Protein 1O4V (pdb70)

Structure (mmCIF, N/CA/C/O backbone):
data_1O4V
#
_entry.id   1O4V
#
_cell.length_a   103.249
_cell.length_b   103.249
_cell.length_c   65.445
_cell.angle_alpha   90.00
_cell.angle_beta   90.00
_cell.angle_gamma   90.00
#
_symmetry.space_group_name_H-M   'I 4 2 2'
#
loop_
_entity.id
_entity.type
_entity.pdbx_description
1 polymer 'phosphoribosylaminoimidazole mutase PurE'
2 non-polymer 'SULFATE ION'
3 water water
#
loop_
_atom_site.group_PDB
_atom_site.id
_atom_site.type_symbol
_atom_site.label_atom_id
_atom_site.label_alt_id
_atom_site.label_comp_id
_atom_site.label_asym_id
_atom_site.label_entity_id
_atom_site.label_seq_id
_atom_site.pdbx_PDB_ins_code
_atom_site.Cartn_x
_atom_site.Cartn_y
_atom_site.Cartn_z
_atom_site.occupancy
_atom_site.B_iso_or_equiv
_atom_site.auth_seq_id
_atom_site.auth_comp_id
_atom_site.auth_asym_id
_atom_site.auth_atom_id
_atom_site.pdbx_PDB_model_num
ATOM 1 N N . PRO A 1 14 ? 40.624 4.189 9.285 1.00 42.24 2 PRO A N 1
ATOM 2 C CA . PRO A 1 14 ? 39.225 3.908 8.911 1.00 41.51 2 PRO A CA 1
ATOM 3 C C . PRO A 1 14 ? 38.197 4.666 9.770 1.00 40.40 2 PRO A C 1
ATOM 4 O O . PRO A 1 14 ? 38.212 4.526 11.018 1.00 40.66 2 PRO A O 1
ATOM 8 N N . ARG A 1 15 ? 37.299 5.426 9.136 1.00 38.19 3 ARG A N 1
ATOM 9 C CA . ARG A 1 15 ? 36.352 6.256 9.887 1.00 36.16 3 ARG A CA 1
ATOM 10 C C . ARG A 1 15 ? 34.971 6.339 9.182 1.00 33.44 3 ARG A C 1
ATOM 11 O O . ARG A 1 15 ? 34.852 6.426 7.963 1.00 33.25 3 ARG A O 1
ATOM 25 N N . VAL A 1 16 ? 33.935 6.259 10.002 1.00 30.47 4 VAL A N 1
ATOM 26 C CA . VAL A 1 16 ? 32.556 6.333 9.564 1.00 28.13 4 VAL A CA 1
ATOM 27 C C . VAL A 1 16 ? 31.937 7.548 10.239 1.00 26.43 4 VAL A C 1
ATOM 28 O O . VAL A 1 16 ? 32.175 7.786 11.415 1.00 28.17 4 VAL A O 1
ATOM 32 N N . GLY A 1 17 ? 31.150 8.304 9.481 1.00 26.14 5 GLY A N 1
ATOM 33 C CA . GLY A 1 17 ? 30.311 9.389 10.007 1.00 25.85 5 GLY A CA 1
ATOM 34 C C . GLY A 1 17 ? 28.870 8.915 10.105 1.00 25.69 5 GLY A C 1
ATOM 35 O O . GLY A 1 17 ? 28.329 8.360 9.155 1.00 26.67 5 GLY A O 1
ATOM 36 N N . ILE A 1 18 ? 28.305 9.007 11.301 1.00 25.95 6 ILE A N 1
ATOM 37 C CA . ILE A 1 18 ? 26.917 8.669 11.528 1.00 25.26 6 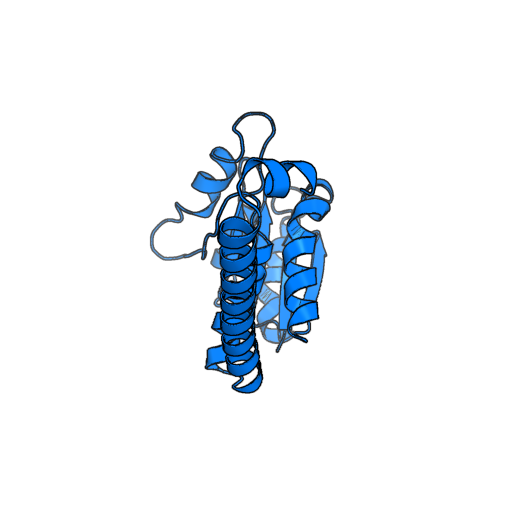ILE A CA 1
ATOM 38 C C . ILE A 1 18 ? 26.163 9.972 11.816 1.00 25.24 6 ILE A C 1
ATOM 39 O O . ILE A 1 18 ? 26.412 10.662 12.845 1.00 24.90 6 ILE A O 1
ATOM 44 N N . ILE A 1 19 ? 25.227 10.299 10.923 1.00 24.49 7 ILE A N 1
ATOM 45 C CA . ILE A 1 19 ? 24.426 11.505 11.069 1.00 24.88 7 ILE A CA 1
ATOM 46 C C . ILE A 1 19 ? 22.923 11.242 11.088 1.00 24.71 7 ILE A C 1
ATOM 47 O O . ILE A 1 19 ? 22.469 10.221 10.602 1.00 25.41 7 ILE A O 1
ATOM 52 N N . MET A 1 20 ? 22.178 12.137 11.719 1.00 25.55 8 MET A N 1
ATOM 53 C CA . MET A 1 20 ? 20.716 12.066 11.776 1.00 25.94 8 MET A CA 1
ATOM 54 C C . MET A 1 20 ? 20.167 13.464 11.959 1.00 26.81 8 MET A C 1
ATOM 55 O O . MET A 1 20 ? 20.809 14.326 12.555 1.00 27.63 8 MET A O 1
ATOM 60 N N . GLY A 1 21 ? 18.931 13.687 11.522 1.00 29.32 9 GLY A N 1
ATOM 61 C CA . GLY A 1 21 ? 18.351 15.012 11.535 1.00 29.47 9 GLY A CA 1
ATOM 62 C C . GLY A 1 21 ? 17.804 15.434 12.848 1.00 29.84 9 GLY A C 1
ATOM 63 O O . GLY A 1 21 ? 17.722 16.607 13.135 1.00 33.01 9 GLY A O 1
ATOM 64 N N . SER A 1 22 ? 17.474 14.485 13.707 1.00 29.26 10 SER A N 1
ATOM 65 C CA . SER A 1 22 ? 16.769 14.817 14.889 1.00 29.70 10 SER A CA 1
ATOM 66 C C . SER A 1 22 ? 17.337 13.930 15.977 1.00 28.94 10 SER A C 1
ATOM 67 O O . SER A 1 22 ? 17.696 12.775 15.732 1.00 28.26 10 SER A O 1
ATOM 70 N N . ASP A 1 23 ? 17.408 14.456 17.178 1.00 30.21 11 ASP A N 1
ATOM 71 C CA . ASP A 1 23 ? 17.828 13.620 18.285 1.00 30.13 11 ASP A CA 1
ATOM 72 C C . ASP A 1 23 ? 16.761 12.552 18.617 1.00 31.11 11 ASP A C 1
ATOM 73 O O . ASP A 1 23 ? 17.077 11.533 19.266 1.00 29.80 11 ASP A O 1
ATOM 78 N N . SER A 1 24 ? 15.548 12.699 18.050 1.00 30.91 12 SER A N 1
ATOM 79 C CA . SER A 1 24 ? 14.514 11.642 18.155 1.00 31.21 12 SER A CA 1
ATOM 80 C C . SER A 1 24 ? 14.930 10.354 17.432 1.00 29.85 12 SER A C 1
ATOM 81 O O . SER A 1 24 ? 14.440 9.274 17.728 1.00 29.55 12 SER A O 1
ATOM 84 N N . ASP A 1 25 ? 15.870 10.480 16.512 1.00 29.00 13 ASP A N 1
ATOM 85 C CA . ASP A 1 25 ? 16.415 9.370 15.746 1.00 28.67 13 ASP A CA 1
ATOM 86 C C . ASP A 1 25 ? 17.552 8.649 16.451 1.00 26.81 13 ASP A C 1
ATOM 87 O O . ASP A 1 25 ? 17.982 7.586 15.997 1.00 26.62 13 ASP A O 1
ATOM 92 N N . LEU A 1 26 ? 18.050 9.227 17.542 1.00 26.02 14 LEU A N 1
ATOM 93 C CA . LEU A 1 26 ? 19.212 8.696 18.205 1.00 25.56 14 LEU A CA 1
ATOM 94 C C . LEU A 1 26 ? 19.013 7.291 18.832 1.00 25.37 14 LEU A C 1
ATOM 95 O O . LEU A 1 26 ? 19.934 6.480 18.763 1.00 24.56 14 LEU A O 1
ATOM 100 N N . PRO A 1 27 ? 17.880 6.986 19.478 1.00 26.66 15 PRO A N 1
ATOM 101 C CA . PRO A 1 27 ? 17.648 5.608 19.934 1.00 27.05 15 PRO A CA 1
ATOM 102 C C . PRO A 1 27 ? 17.881 4.534 18.840 1.00 27.45 15 PRO A C 1
ATOM 103 O O . PRO A 1 27 ? 18.388 3.457 19.122 1.00 28.10 15 PRO A O 1
ATOM 107 N N . VAL A 1 28 ? 17.504 4.829 17.623 1.00 26.25 16 VAL A N 1
ATOM 108 C CA . VAL A 1 28 ? 17.700 3.887 16.519 1.00 27.38 16 VAL A CA 1
ATOM 109 C C . VAL A 1 28 ? 19.140 3.932 16.010 1.00 27.23 16 VAL A C 1
ATOM 110 O O . VAL A 1 28 ? 19.814 2.901 15.882 1.00 27.41 16 VAL A O 1
ATOM 114 N N . MET A 1 29 ? 19.620 5.141 15.748 1.00 28.10 17 MET A N 1
ATOM 115 C CA . MET A 1 29 ? 20.919 5.325 15.122 1.00 27.91 17 MET A CA 1
ATOM 116 C C . MET A 1 29 ? 22.095 4.898 16.021 1.00 27.57 17 MET A C 1
ATOM 117 O O . MET A 1 29 ? 23.141 4.510 15.489 1.00 27.21 17 MET A O 1
ATOM 122 N N . LYS A 1 30 ? 21.929 4.925 17.349 1.00 28.18 18 LYS A N 1
ATOM 123 C CA . LYS A 1 30 ? 22.995 4.449 18.238 1.00 28.50 18 LYS A CA 1
ATOM 124 C C . LYS A 1 30 ? 23.390 2.995 17.924 1.00 28.21 18 LYS A C 1
ATOM 125 O O . LYS A 1 30 ? 24.482 2.554 18.289 1.00 27.84 18 LYS A O 1
ATOM 131 N N . GLN A 1 31 ? 22.494 2.251 17.260 1.00 27.91 19 GLN A N 1
ATOM 132 C CA . GLN A 1 31 ? 22.737 0.852 16.940 1.00 27.96 19 GLN A CA 1
ATOM 133 C C . GLN A 1 31 ? 23.882 0.676 15.967 1.00 25.95 19 GLN A C 1
ATOM 134 O O . GLN A 1 31 ? 24.619 -0.305 16.022 1.00 24.39 19 GLN A O 1
ATOM 140 N N . ALA A 1 32 ? 24.032 1.627 15.050 1.00 25.48 20 ALA A N 1
ATOM 141 C CA . ALA A 1 32 ? 25.173 1.619 14.190 1.00 25.48 20 ALA A CA 1
ATOM 142 C C . ALA A 1 32 ? 26.480 1.883 14.954 1.00 25.91 20 ALA A C 1
ATOM 143 O O . ALA A 1 32 ? 27.493 1.232 14.704 1.00 27.21 20 ALA A O 1
ATOM 145 N N . ALA A 1 33 ? 26.465 2.830 15.897 1.00 25.38 21 ALA A N 1
ATOM 146 C CA . ALA A 1 33 ? 27.618 3.108 16.731 1.00 25.80 21 ALA A CA 1
ATOM 147 C C . ALA A 1 33 ? 28.018 1.857 17.509 1.00 26.22 21 ALA A C 1
ATOM 148 O O . ALA A 1 33 ? 29.167 1.489 17.511 1.00 27.33 21 ALA A O 1
ATOM 150 N N . GLU A 1 34 ? 27.055 1.158 18.086 1.00 26.82 22 GLU A N 1
ATOM 151 C CA . GLU A 1 34 ? 27.339 -0.020 18.914 1.00 27.48 22 GLU A CA 1
ATOM 152 C C . GLU A 1 34 ? 28.030 -1.115 18.118 1.00 26.81 22 GLU A C 1
ATOM 153 O O . GLU A 1 34 ? 28.976 -1.701 18.578 1.00 25.30 22 GLU A O 1
ATOM 159 N N . ILE A 1 35 ? 27.562 -1.385 16.900 1.00 27.38 23 ILE A N 1
ATOM 160 C CA . ILE A 1 35 ? 28.218 -2.360 16.022 1.00 28.59 23 ILE A CA 1
ATOM 161 C C . ILE A 1 35 ? 29.630 -1.957 15.686 1.00 28.56 23 ILE A C 1
ATOM 162 O O . ILE A 1 35 ? 30.559 -2.787 15.721 1.00 28.96 23 ILE A O 1
ATOM 167 N N . LEU A 1 36 ? 29.808 -0.687 15.329 1.00 29.13 24 LEU A N 1
ATOM 168 C CA . LEU A 1 36 ? 31.125 -0.203 14.947 1.00 29.02 24 LEU A CA 1
ATOM 169 C C . LEU A 1 36 ? 32.114 -0.332 16.117 1.00 29.38 24 LEU A C 1
ATOM 170 O O . LEU A 1 36 ? 33.247 -0.741 15.919 1.00 29.15 24 LEU A O 1
ATOM 175 N N . GLU A 1 37 ? 31.660 -0.019 17.320 1.00 29.50 25 GLU A N 1
ATOM 176 C CA . GLU A 1 37 ? 32.433 -0.225 18.547 1.00 30.80 25 GLU A CA 1
ATOM 177 C C . GLU A 1 37 ? 32.813 -1.703 18.761 1.00 30.34 25 GLU A C 1
ATOM 178 O O . GLU A 1 37 ? 33.950 -2.010 19.171 1.00 28.51 25 GLU A O 1
ATOM 184 N N . GLU A 1 38 ? 31.873 -2.599 18.479 1.00 30.17 26 GLU A N 1
ATOM 185 C CA . GLU A 1 38 ? 32.118 -4.036 18.541 1.00 31.27 26 GLU A CA 1
ATOM 186 C C . GLU A 1 38 ? 33.221 -4.446 17.553 1.00 31.30 26 GLU A C 1
ATOM 187 O O . GLU A 1 38 ? 34.073 -5.290 17.868 1.00 31.36 26 GLU A O 1
ATOM 193 N N . PHE A 1 39 ? 33.254 -3.804 16.394 1.00 30.17 27 PHE A N 1
ATOM 194 C CA . PHE A 1 39 ? 34.278 -4.092 15.395 1.00 30.48 27 PHE A CA 1
ATOM 195 C C . PHE A 1 39 ? 35.573 -3.316 15.562 1.00 30.27 27 PHE A C 1
ATOM 196 O O . PHE A 1 39 ? 36.490 -3.477 14.745 1.00 29.77 27 PHE A O 1
ATOM 204 N N . GLY A 1 40 ? 35.660 -2.468 16.593 1.00 29.80 28 GLY A N 1
ATOM 205 C CA . GLY A 1 40 ? 36.801 -1.555 16.747 1.00 29.74 28 GLY A CA 1
ATOM 206 C C . GLY A 1 40 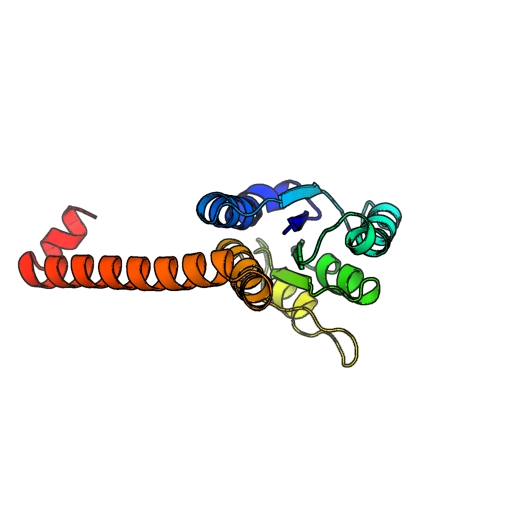? 36.999 -0.511 15.647 1.00 29.65 28 GLY A C 1
ATOM 207 O O . GLY A 1 40 ? 38.131 -0.100 15.384 1.00 30.00 28 GLY A O 1
ATOM 208 N N . ILE A 1 41 ? 35.912 -0.062 15.030 1.00 29.17 29 ILE A N 1
ATOM 209 C CA . ILE A 1 41 ? 35.982 0.914 13.948 1.00 29.25 29 ILE A CA 1
ATOM 210 C C . ILE A 1 41 ? 35.658 2.283 14.519 1.00 29.85 29 ILE A C 1
ATOM 211 O O . ILE A 1 41 ? 34.651 2.449 15.215 1.00 29.83 29 ILE A O 1
ATOM 216 N N . ASP A 1 42 ? 36.523 3.250 14.230 1.00 29.87 30 ASP A N 1
ATOM 217 C CA . ASP A 1 42 ? 36.362 4.608 14.746 1.00 29.93 30 ASP A CA 1
ATOM 218 C C . ASP A 1 42 ? 35.256 5.305 14.006 1.00 28.09 30 ASP A C 1
ATOM 219 O O . ASP A 1 42 ? 35.062 5.084 12.810 1.00 28.93 30 ASP A O 1
ATOM 224 N N . TYR A 1 43 ? 34.504 6.130 14.719 1.00 27.21 31 TYR A N 1
ATOM 225 C CA . TYR A 1 43 ? 33.344 6.824 14.112 1.00 26.08 31 TYR A CA 1
ATOM 226 C C . TYR A 1 43 ? 33.107 8.122 14.863 1.00 25.92 31 TYR A C 1
ATOM 227 O O . TYR A 1 43 ? 33.604 8.298 16.015 1.00 25.03 31 TYR A O 1
ATOM 236 N N . GLU A 1 44 ? 32.331 8.992 14.221 1.00 26.30 32 GLU A N 1
ATOM 237 C CA . GLU A 1 44 ? 31.718 10.151 14.866 1.00 26.98 32 GLU A CA 1
ATOM 238 C C . GLU A 1 44 ? 30.239 10.023 14.678 1.00 26.05 32 GLU A C 1
ATOM 239 O O . GLU A 1 44 ? 29.796 9.425 13.699 1.00 27.21 32 GLU A O 1
ATOM 245 N N . ILE A 1 45 ? 29.489 10.548 15.640 1.00 25.67 33 ILE A N 1
ATOM 246 C CA . ILE A 1 45 ? 28.032 10.533 15.585 1.00 25.08 33 ILE A CA 1
ATOM 247 C C . ILE A 1 45 ? 27.557 11.934 15.962 1.00 25.97 33 ILE A C 1
ATOM 248 O O . ILE A 1 45 ? 27.932 12.482 17.027 1.00 26.48 33 ILE A O 1
ATOM 253 N N . THR A 1 46 ? 26.745 12.532 15.098 1.00 25.19 34 THR A N 1
ATOM 254 C CA . THR A 1 46 ? 26.289 13.891 15.355 1.00 25.95 34 THR A CA 1
ATOM 255 C C . THR A 1 46 ? 24.929 14.144 14.680 1.00 25.94 34 THR A C 1
ATOM 256 O O . THR A 1 46 ? 24.391 13.255 14.015 1.00 24.72 34 THR A O 1
ATOM 260 N N . ILE A 1 47 ? 24.389 15.327 14.924 1.00 25.22 35 ILE A N 1
ATOM 261 C CA . ILE A 1 47 ? 23.142 15.761 14.341 1.00 25.86 35 ILE A CA 1
ATOM 262 C C . ILE A 1 47 ? 23.446 16.720 13.168 1.00 26.73 35 ILE A C 1
ATOM 263 O O . ILE A 1 47 ? 24.234 17.668 13.291 1.00 26.56 35 ILE A O 1
ATOM 268 N N . VAL A 1 48 ? 22.812 16.413 12.038 1.00 25.54 36 VAL A N 1
ATOM 269 C CA . VAL A 1 48 ? 22.837 17.177 10.785 1.00 25.77 36 VAL A CA 1
ATOM 270 C C . VAL A 1 48 ? 21.421 17.076 10.201 1.00 25.90 36 VAL A C 1
ATOM 271 O O . VAL A 1 48 ? 20.998 15.995 9.795 1.00 26.87 36 VAL A O 1
ATOM 275 N N . SER A 1 49 ? 20.685 18.183 10.206 1.00 25.68 37 SER A N 1
ATOM 276 C CA . SER A 1 49 ? 19.309 18.230 9.759 1.00 25.78 37 SER A CA 1
ATOM 277 C C . SER A 1 49 ? 19.308 18.761 8.323 1.00 25.89 37 SER A C 1
ATOM 278 O O . SER A 1 49 ? 19.677 19.915 8.082 1.00 25.44 37 SER A O 1
ATOM 281 N N . ALA A 1 50 ? 18.811 17.965 7.405 1.00 25.65 38 ALA A N 1
ATOM 282 C CA . ALA A 1 50 ? 18.643 18.450 6.034 1.00 24.84 38 ALA A CA 1
ATOM 283 C C . ALA A 1 50 ? 17.741 19.688 5.996 1.00 24.80 38 ALA A C 1
ATOM 284 O O . ALA A 1 50 ? 17.919 20.608 5.172 1.00 26.48 38 ALA A O 1
ATOM 286 N N . HIS A 1 51 ? 16.708 19.697 6.809 1.00 24.30 39 HIS A N 1
ATOM 287 C CA . HIS A 1 51 ? 15.678 20.697 6.659 1.00 24.78 39 HIS A CA 1
ATOM 288 C C . HIS A 1 51 ? 15.848 21.892 7.586 1.00 24.81 39 HIS A C 1
ATOM 289 O O . HIS A 1 51 ? 15.397 22.983 7.243 1.00 24.92 39 HIS A O 1
ATOM 296 N N . ARG A 1 52 ? 16.453 21.678 8.769 1.00 23.51 40 ARG A N 1
ATOM 297 C CA . ARG A 1 52 ? 16.657 22.784 9.703 1.00 23.94 40 ARG A CA 1
ATOM 298 C C . ARG A 1 52 ? 18.060 23.364 9.698 1.00 23.96 40 ARG A C 1
ATOM 299 O O . ARG A 1 52 ? 18.236 24.499 10.136 1.00 26.03 40 ARG A O 1
ATOM 307 N N . THR A 1 53 ? 19.045 22.578 9.278 1.00 23.62 41 THR A N 1
ATOM 308 C CA . THR A 1 53 ? 20.404 23.070 9.090 1.00 24.34 41 THR A CA 1
ATOM 309 C C . THR A 1 53 ? 20.949 22.681 7.733 1.00 24.81 41 THR A C 1
ATOM 310 O O . THR A 1 53 ? 21.921 21.928 7.624 1.00 24.47 41 THR A O 1
ATOM 314 N N . PRO A 1 54 ? 20.353 23.186 6.649 1.00 26.39 42 PRO A N 1
ATOM 315 C CA . PRO A 1 54 ? 20.793 22.769 5.349 1.00 26.67 42 PRO A CA 1
ATOM 316 C C . PRO A 1 54 ? 22.252 23.115 4.970 1.00 27.00 42 PRO A C 1
ATOM 317 O O . PRO A 1 54 ? 22.899 22.336 4.293 1.00 27.14 42 PRO A O 1
ATOM 321 N N . ASP A 1 55 ? 22.729 24.294 5.350 1.00 27.26 43 ASP A N 1
ATOM 322 C CA . ASP A 1 55 ? 24.129 24.705 5.105 1.00 27.50 43 ASP A CA 1
ATOM 323 C C . ASP A 1 55 ? 25.085 23.769 5.820 1.00 26.35 43 ASP A C 1
ATOM 324 O O . ASP A 1 55 ? 26.093 23.378 5.280 1.00 25.54 43 ASP A O 1
ATOM 329 N N . ARG A 1 56 ? 24.767 23.434 7.072 1.00 25.03 44 ARG A N 1
ATOM 330 C CA . ARG A 1 56 ? 25.536 22.445 7.818 1.00 24.92 44 ARG A CA 1
ATOM 331 C C . ARG A 1 56 ? 25.616 21.087 7.139 1.00 25.44 44 ARG A C 1
ATOM 332 O O . ARG A 1 56 ? 26.691 20.510 7.053 1.00 25.60 44 ARG A O 1
ATOM 340 N N . MET A 1 57 ? 24.499 20.610 6.586 1.00 25.47 45 MET A N 1
ATOM 341 C CA . MET A 1 57 ? 24.492 19.393 5.786 1.00 25.83 45 MET A CA 1
ATOM 342 C C . MET A 1 57 ? 25.427 19.474 4.586 1.00 26.54 45 MET A C 1
ATOM 343 O O . MET A 1 57 ? 26.204 18.558 4.364 1.00 25.59 45 MET A O 1
ATOM 351 N N . PHE A 1 58 ? 25.329 20.562 3.808 1.00 26.29 46 PHE A N 1
ATOM 352 C CA . PHE A 1 58 ? 26.171 20.761 2.640 1.00 26.81 46 PHE A CA 1
ATOM 353 C C . PHE A 1 58 ? 27.642 20.707 3.006 1.00 27.12 46 PHE A C 1
ATOM 354 O O . PHE A 1 58 ? 28.411 19.997 2.352 1.00 26.60 46 PHE A O 1
ATOM 369 N N . GLU A 1 59 ? 27.997 21.426 4.072 1.00 27.33 47 GLU A N 1
ATOM 370 C CA . GLU A 1 59 ? 29.350 21.506 4.551 1.00 28.00 47 GLU A CA 1
ATOM 371 C C . GLU A 1 59 ? 29.854 20.159 5.050 1.00 27.03 47 GLU A C 1
ATOM 372 O O . GLU A 1 59 ? 30.992 19.796 4.776 1.00 26.02 47 GLU A O 1
ATOM 378 N N . TYR A 1 60 ? 29.000 19.421 5.767 1.00 27.05 48 TYR A N 1
ATOM 379 C CA . TYR A 1 60 ? 29.359 18.096 6.248 1.00 26.94 48 TYR A CA 1
ATOM 380 C C . TYR A 1 60 ? 29.680 17.178 5.086 1.00 26.05 48 TYR A C 1
ATOM 381 O O . TYR A 1 60 ? 30.682 16.502 5.086 1.00 25.62 48 TYR A O 1
ATOM 390 N N . ALA A 1 61 ? 28.803 17.128 4.102 1.00 26.79 49 ALA A N 1
ATOM 391 C CA . ALA A 1 61 ? 29.022 16.243 2.963 1.00 26.28 49 ALA A CA 1
ATOM 392 C C . ALA A 1 61 ? 30.275 16.612 2.141 1.00 27.45 49 ALA A C 1
ATOM 393 O O . ALA A 1 61 ? 31.048 15.745 1.727 1.00 28.13 49 ALA A O 1
ATOM 395 N N . LYS A 1 62 ? 30.447 17.896 1.857 1.00 27.87 50 LYS A N 1
ATOM 396 C CA . LYS A 1 62 ? 31.598 18.370 1.103 1.00 28.52 50 LYS A CA 1
ATOM 397 C C . LYS A 1 62 ? 32.923 18.041 1.755 1.00 28.11 50 LYS A C 1
ATOM 398 O O . LYS A 1 62 ? 33.884 17.740 1.065 1.00 28.25 50 LYS A O 1
ATOM 402 N N . ASN A 1 63 ? 33.001 18.151 3.088 1.00 26.53 51 ASN A N 1
ATOM 403 C CA . ASN A 1 63 ? 34.265 18.027 3.789 1.00 26.21 51 ASN A CA 1
ATOM 404 C C . ASN A 1 63 ? 34.610 16.668 4.399 1.00 26.34 51 ASN A C 1
ATOM 405 O O . ASN A 1 63 ? 35.715 16.493 4.919 1.00 24.90 51 ASN A O 1
ATOM 410 N N . ALA A 1 64 ? 33.698 15.694 4.290 1.00 25.99 52 ALA A N 1
ATOM 411 C CA . ALA A 1 64 ? 33.850 14.420 4.971 1.00 26.73 52 ALA A CA 1
ATOM 412 C C . ALA A 1 64 ? 35.106 13.665 4.505 1.00 27.38 52 ALA A C 1
ATOM 413 O O . ALA A 1 64 ? 35.871 13.168 5.348 1.00 25.96 52 ALA A O 1
ATOM 415 N N . GLU A 1 65 ? 35.321 13.629 3.184 1.00 28.49 53 GLU A N 1
ATOM 416 C CA . GLU A 1 65 ? 36.478 12.942 2.581 1.00 30.72 53 GLU A CA 1
ATOM 417 C C . GLU A 1 65 ? 37.778 13.514 3.095 1.00 29.94 53 GLU A C 1
ATOM 418 O O . GLU A 1 65 ? 38.659 12.776 3.564 1.00 30.72 53 GLU A O 1
ATOM 424 N N . GLU A 1 66 ? 37.886 14.835 3.042 1.00 30.50 54 GLU A N 1
ATOM 425 C CA . GLU A 1 66 ? 39.088 15.524 3.522 1.00 30.40 54 GLU A CA 1
ATOM 426 C C . GLU A 1 66 ? 39.398 15.230 4.975 1.00 30.34 54 GLU A C 1
ATOM 427 O O . GLU A 1 66 ? 40.566 15.182 5.355 1.00 30.20 54 GLU A O 1
ATOM 429 N N . ARG A 1 67 ? 38.366 15.018 5.790 1.00 29.84 55 ARG A N 1
ATOM 430 C CA . ARG A 1 67 ? 38.568 14.689 7.201 1.00 29.68 55 ARG A CA 1
ATOM 431 C C . ARG A 1 67 ? 38.817 13.216 7.489 1.00 29.18 55 ARG A C 1
ATOM 432 O O . ARG A 1 67 ? 38.931 12.828 8.656 1.00 28.73 55 ARG A O 1
ATOM 440 N N . GLY A 1 68 ? 38.890 12.390 6.453 1.00 27.56 56 GLY A N 1
ATOM 441 C CA . GLY A 1 68 ? 39.206 10.983 6.619 1.00 27.51 56 GLY A CA 1
ATOM 442 C C . GLY A 1 68 ? 38.000 10.054 6.755 1.00 27.64 56 GLY A C 1
ATOM 443 O O . GLY A 1 68 ? 38.172 8.848 6.890 1.00 27.11 56 GLY A O 1
ATOM 444 N N . ILE A 1 69 ? 36.785 10.603 6.690 1.00 27.01 57 ILE A N 1
ATOM 445 C CA . ILE A 1 69 ? 35.577 9.798 6.677 1.00 26.83 57 ILE A CA 1
ATOM 446 C C . ILE A 1 69 ? 35.561 9.016 5.361 1.00 26.70 57 ILE A C 1
ATOM 447 O O . ILE A 1 69 ? 35.826 9.569 4.279 1.00 26.90 57 ILE A O 1
ATOM 452 N N . GLU A 1 70 ? 35.281 7.722 5.442 1.00 26.68 58 GLU A N 1
ATOM 453 C CA . GLU A 1 70 ? 35.213 6.886 4.222 1.00 26.29 58 GLU A CA 1
ATOM 454 C C . GLU A 1 70 ? 33.814 6.352 3.884 1.00 26.69 58 GLU A C 1
ATOM 455 O O . GLU A 1 70 ? 33.537 6.023 2.730 1.00 25.74 58 GLU A O 1
ATOM 461 N N . VAL A 1 71 ? 32.947 6.275 4.878 1.00 25.20 59 VAL A N 1
ATOM 462 C CA . VAL A 1 71 ? 31.573 5.890 4.694 1.00 26.40 59 VAL A CA 1
ATOM 463 C C . VAL A 1 71 ? 30.702 6.767 5.571 1.00 26.06 59 VAL A C 1
ATOM 464 O O . VAL A 1 71 ? 31.048 7.030 6.725 1.00 26.01 59 VAL A O 1
ATOM 468 N N . ILE A 1 72 ? 29.561 7.186 5.040 1.00 26.00 60 ILE A N 1
ATOM 469 C CA . ILE A 1 72 ? 28.589 7.927 5.830 1.00 26.12 60 ILE A CA 1
ATOM 470 C C . ILE A 1 72 ? 27.330 7.092 5.998 1.00 26.20 60 ILE A C 1
ATOM 471 O O . ILE A 1 72 ? 26.788 6.529 5.026 1.00 26.43 60 ILE A O 1
ATOM 476 N N . ILE A 1 73 ? 26.871 7.022 7.230 1.00 25.93 61 ILE A N 1
ATOM 477 C CA . ILE A 1 73 ? 25.620 6.413 7.567 1.00 26.20 61 ILE A CA 1
ATOM 478 C C . ILE A 1 73 ? 24.695 7.561 7.971 1.00 26.83 61 ILE A C 1
ATOM 479 O O . ILE A 1 73 ? 24.973 8.283 8.929 1.00 26.16 61 ILE A O 1
ATOM 484 N N . ALA A 1 74 ? 23.599 7.700 7.255 1.00 26.06 62 ALA A N 1
ATOM 485 C CA . ALA A 1 74 ? 22.651 8.772 7.526 1.00 26.35 62 ALA A CA 1
ATOM 486 C C . ALA A 1 74 ? 21.256 8.247 7.771 1.00 26.85 62 ALA A C 1
ATOM 487 O O . ALA A 1 74 ? 20.725 7.508 6.972 1.00 26.91 62 ALA A O 1
ATOM 489 N N . GLY A 1 75 ? 20.674 8.668 8.886 1.00 26.47 63 GLY A N 1
ATOM 490 C CA . GLY A 1 75 ? 19.312 8.317 9.229 1.00 27.18 63 GLY A CA 1
ATOM 491 C C . GLY A 1 75 ? 18.352 9.493 9.094 1.00 28.12 63 GLY A C 1
ATOM 492 O O . GLY A 1 75 ? 18.687 10.622 9.464 1.00 26.99 63 GLY A O 1
ATOM 493 N N . ALA A 1 76 ? 17.135 9.207 8.646 1.00 27.66 64 ALA A N 1
ATOM 494 C CA . ALA A 1 76 ? 16.096 10.217 8.495 1.00 27.75 64 ALA A CA 1
ATOM 495 C C . ALA A 1 76 ? 14.694 9.539 8.455 1.00 28.44 64 ALA A C 1
ATOM 496 O O . ALA A 1 76 ? 14.544 8.403 7.974 1.00 26.43 64 ALA A O 1
ATOM 498 N N . GLY A 1 77 ? 13.703 10.234 9.042 1.00 29.31 65 GLY A N 1
ATOM 499 C CA . GLY A 1 77 ? 12.305 9.810 9.001 1.00 29.63 65 GLY A CA 1
ATOM 500 C C . GLY A 1 77 ? 11.360 10.751 8.256 1.00 29.72 65 GLY A C 1
ATOM 501 O O . GLY A 1 77 ? 11.625 11.939 8.109 1.00 30.64 65 GLY A O 1
ATOM 502 N N . GLY A 1 78 ? 10.253 10.195 7.770 1.00 29.42 66 GLY A N 1
ATOM 503 C CA . GLY A 1 78 ? 9.237 10.933 7.065 1.00 28.86 66 GLY A CA 1
ATOM 504 C C . GLY A 1 78 ? 9.686 11.188 5.647 1.00 29.55 66 GLY A C 1
ATOM 505 O O . GLY A 1 78 ? 10.117 10.278 4.943 1.00 30.64 66 GLY A O 1
ATOM 506 N N . ALA A 1 79 ? 9.556 12.431 5.213 1.00 29.47 67 ALA A N 1
ATOM 507 C CA . ALA A 1 79 ? 10.187 12.905 3.985 1.00 28.27 67 ALA A CA 1
ATOM 508 C C . ALA A 1 79 ? 11.681 12.989 4.286 1.00 28.83 67 ALA A C 1
ATOM 509 O O . ALA A 1 79 ? 12.236 14.008 4.732 1.00 28.34 67 ALA A O 1
ATOM 511 N N . ALA A 1 80 ? 12.331 11.860 4.076 1.00 28.07 68 ALA A N 1
ATOM 512 C CA . ALA A 1 80 ? 13.663 11.628 4.611 1.00 29.37 68 ALA A CA 1
ATOM 513 C C . ALA A 1 80 ? 14.714 11.965 3.549 1.00 28.39 68 ALA A C 1
ATOM 514 O O . ALA A 1 80 ? 15.214 11.078 2.854 1.00 31.32 68 ALA A O 1
ATOM 516 N N . HIS A 1 81 ? 15.138 13.217 3.510 1.00 27.01 69 HIS A N 1
ATOM 517 C CA . HIS A 1 81 ? 16.039 13.716 2.445 1.00 26.32 69 HIS A CA 1
ATOM 518 C C . HIS A 1 81 ? 17.546 13.661 2.759 1.00 26.09 69 HIS A C 1
ATOM 519 O O . HIS A 1 81 ? 18.393 13.766 1.872 1.00 25.81 69 HIS A O 1
ATOM 526 N N . LEU A 1 82 ? 17.887 13.542 4.040 1.00 24.82 70 LEU A N 1
ATOM 527 C CA . LEU A 1 82 ? 19.290 13.621 4.414 1.00 24.17 70 LEU A CA 1
ATOM 528 C C . LEU A 1 82 ? 20.235 12.660 3.705 1.00 24.27 70 LEU A C 1
ATOM 529 O O . LEU A 1 82 ? 21.266 13.126 3.213 1.00 25.53 70 LEU A O 1
ATOM 534 N N . PRO A 1 83 ? 19.960 11.358 3.626 1.00 24.98 71 PRO A N 1
ATOM 535 C CA . PRO A 1 83 ? 20.925 10.477 2.946 1.00 24.60 71 PRO A CA 1
ATOM 536 C C . PRO A 1 83 ? 21.126 10.872 1.509 1.00 25.59 71 PRO A C 1
ATOM 537 O O . PRO A 1 83 ? 22.253 10.924 1.030 1.00 26.31 71 PRO A O 1
ATOM 541 N N . GLY A 1 84 ? 20.033 11.108 0.831 1.00 26.63 72 GLY A N 1
ATOM 542 C CA . GLY A 1 84 ? 20.086 11.411 -0.606 1.00 25.29 72 GLY A CA 1
ATOM 543 C C . GLY A 1 84 ? 20.788 12.725 -0.880 1.00 25.75 72 GLY A C 1
ATOM 544 O O . GLY A 1 84 ? 21.506 12.869 -1.903 1.00 25.02 72 GLY A O 1
ATOM 545 N N . MET A 1 85 ? 20.541 13.730 -0.060 1.00 23.98 73 MET A N 1
ATOM 546 C CA . MET A 1 85 ? 21.203 15.024 -0.259 1.00 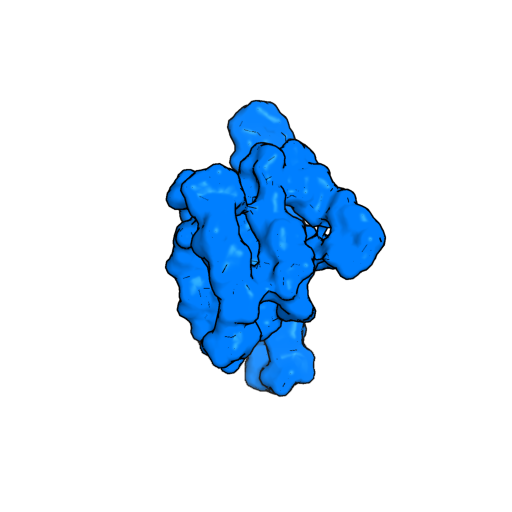25.60 73 MET A CA 1
ATOM 547 C C . MET A 1 85 ? 22.705 14.916 0.024 1.00 26.90 73 MET A C 1
ATOM 548 O O . MET A 1 85 ? 23.523 15.477 -0.716 1.00 26.41 73 MET A O 1
ATOM 553 N N . VAL A 1 86 ? 23.071 14.154 1.051 1.00 25.58 74 VAL A N 1
ATOM 554 C CA . VAL A 1 86 ? 24.473 13.916 1.319 1.00 26.12 74 VAL A CA 1
ATOM 555 C C . VAL A 1 86 ? 25.142 13.219 0.139 1.00 25.45 74 VAL A C 1
ATOM 556 O O . VAL A 1 86 ? 26.194 13.683 -0.347 1.00 25.61 74 VAL A O 1
ATOM 560 N N . ALA A 1 87 ? 24.495 12.181 -0.372 1.00 25.12 75 ALA A N 1
ATOM 561 C CA . ALA A 1 87 ? 25.051 11.455 -1.524 1.00 24.68 75 ALA A CA 1
ATOM 562 C C . ALA A 1 87 ? 25.155 12.310 -2.798 1.00 25.80 75 ALA A C 1
ATOM 563 O O . ALA A 1 87 ? 25.949 11.994 -3.713 1.00 24.11 75 ALA A O 1
ATOM 565 N N . SER A 1 88 ? 24.362 13.37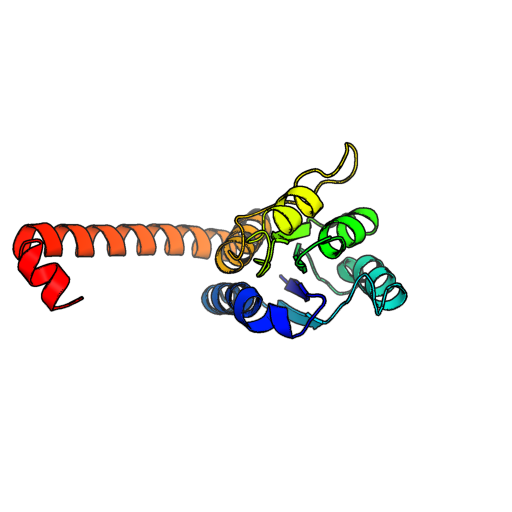8 -2.886 1.00 25.96 76 SER A N 1
ATOM 566 C CA . SER A 1 88 ? 24.362 14.255 -4.095 1.00 26.72 76 SER A CA 1
ATOM 567 C C . SER A 1 88 ? 25.638 15.122 -4.142 1.00 26.79 76 SER A C 1
ATOM 568 O O . SER A 1 88 ? 26.077 15.615 -5.202 1.00 27.84 76 SER A O 1
ATOM 571 N N . ILE A 1 89 ? 26.221 15.294 -2.964 1.00 27.08 77 ILE A N 1
ATOM 572 C CA . ILE A 1 89 ? 27.323 16.216 -2.726 1.00 28.34 77 ILE A CA 1
ATOM 573 C C . ILE A 1 89 ? 28.643 15.466 -2.652 1.00 29.23 77 ILE A C 1
ATOM 574 O O . ILE A 1 89 ? 29.602 15.835 -3.321 1.00 29.89 77 ILE A O 1
ATOM 579 N N . THR A 1 90 ? 28.699 14.388 -1.885 1.00 29.89 78 THR A N 1
ATOM 580 C CA . THR A 1 90 ? 29.924 13.619 -1.740 1.00 29.78 78 THR A CA 1
ATOM 581 C C . THR A 1 90 ? 29.975 12.447 -2.711 1.00 29.36 78 THR A C 1
ATOM 582 O O . THR A 1 90 ? 28.945 11.907 -3.118 1.00 27.70 78 THR A O 1
ATOM 586 N N . HIS A 1 91 ? 31.196 12.073 -3.085 1.00 30.28 79 HIS A N 1
ATOM 587 C CA . HIS A 1 91 ? 31.478 10.865 -3.886 1.00 29.65 79 HIS A CA 1
ATOM 588 C C . HIS A 1 91 ? 31.618 9.622 -2.995 1.00 29.00 79 HIS A C 1
ATOM 589 O O . HIS A 1 91 ? 31.698 8.499 -3.491 1.00 29.44 79 HIS A O 1
ATOM 596 N N . LEU A 1 92 ? 31.687 9.819 -1.676 1.00 27.69 80 LEU A N 1
ATOM 597 C CA . LEU A 1 92 ? 31.748 8.694 -0.742 1.00 26.50 80 LEU A CA 1
ATOM 598 C C . LEU A 1 92 ? 30.469 7.855 -0.756 1.00 25.36 80 LEU A C 1
ATOM 599 O O . LEU A 1 92 ? 29.393 8.391 -1.022 1.00 24.83 80 LEU A O 1
ATOM 604 N N . PRO A 1 93 ? 30.558 6.571 -0.413 1.00 25.16 81 PRO A N 1
ATOM 605 C CA . PRO A 1 93 ? 29.360 5.751 -0.280 1.00 25.96 81 PRO A CA 1
ATOM 606 C C . PRO A 1 93 ? 28.532 6.222 0.903 1.00 25.54 81 PRO A C 1
ATOM 607 O O . PRO A 1 93 ? 29.068 6.466 2.014 1.00 25.52 81 PRO A O 1
ATOM 611 N N . VAL A 1 94 ? 27.234 6.398 0.644 1.00 25.70 82 VAL A N 1
ATOM 612 C CA . VAL A 1 94 ? 26.285 6.807 1.664 1.00 26.46 82 VAL A CA 1
ATOM 613 C C . VAL A 1 94 ? 25.231 5.716 1.881 1.00 25.87 82 VAL A C 1
ATOM 614 O O . VAL A 1 94 ? 24.552 5.282 0.942 1.00 25.98 82 VAL A O 1
ATOM 618 N N . ILE A 1 95 ? 25.091 5.325 3.135 1.00 25.87 83 ILE A N 1
ATOM 619 C CA . ILE A 1 95 ? 24.121 4.329 3.557 1.00 25.86 83 ILE A CA 1
ATOM 620 C C . ILE A 1 95 ? 22.990 5.036 4.261 1.00 26.12 83 ILE A C 1
ATOM 621 O O . ILE A 1 95 ? 23.224 5.789 5.231 1.00 26.59 83 ILE A O 1
ATOM 626 N N . GLY A 1 96 ? 21.765 4.720 3.848 1.00 25.92 84 GLY A N 1
ATOM 627 C CA . GLY A 1 96 ? 20.553 5.354 4.369 1.00 26.05 84 GLY A CA 1
ATOM 628 C C . GLY A 1 96 ? 19.778 4.417 5.288 1.00 25.64 84 GLY A C 1
ATOM 629 O O . GLY A 1 96 ? 19.426 3.311 4.902 1.00 26.00 84 GLY A O 1
ATOM 630 N N . VAL A 1 97 ? 19.492 4.884 6.507 1.00 24.92 85 VAL A N 1
ATOM 631 C CA . VAL A 1 97 ? 18.614 4.196 7.437 1.00 25.11 85 VAL A CA 1
ATOM 632 C C . VAL A 1 97 ? 17.256 4.907 7.476 1.00 25.33 85 VAL A C 1
ATOM 633 O O . VAL A 1 97 ? 17.186 6.038 7.910 1.00 24.18 85 VAL A O 1
ATOM 637 N N . PRO A 1 98 ? 16.183 4.292 6.952 1.00 24.51 86 PRO A N 1
ATOM 638 C CA . PRO A 1 98 ? 14.841 4.877 7.057 1.00 24.25 86 PRO A CA 1
ATOM 639 C C . PRO A 1 98 ? 14.348 4.710 8.463 1.00 24.88 86 PRO A C 1
ATOM 640 O O . PRO A 1 98 ? 14.355 3.609 8.941 1.00 26.96 86 PRO A O 1
ATOM 644 N N . VAL A 1 99 ? 14.015 5.803 9.123 1.00 24.89 87 VAL A N 1
ATOM 645 C CA . VAL A 1 99 ? 13.571 5.721 10.531 1.00 25.32 87 VAL A CA 1
ATOM 646 C C . VAL A 1 99 ? 12.054 5.623 10.543 1.00 25.95 87 VAL A C 1
ATOM 647 O O . VAL A 1 99 ? 11.354 6.363 9.820 1.00 25.74 87 VAL A O 1
ATOM 651 N N . LYS A 1 100 ? 11.539 4.710 11.377 1.00 27.94 88 LYS A N 1
ATOM 652 C CA . LYS A 1 100 ? 10.109 4.455 11.471 1.00 29.59 88 LYS A CA 1
ATOM 653 C C . LYS A 1 100 ? 9.379 5.726 11.891 1.00 31.60 88 LYS A C 1
ATOM 654 O O . LYS A 1 100 ? 9.760 6.381 12.854 1.00 31.85 88 LYS A O 1
ATOM 660 N N . THR A 1 101 ? 8.309 6.046 11.177 1.00 33.18 89 THR A N 1
ATOM 661 C CA . THR A 1 101 ? 7.377 7.119 11.550 1.00 34.93 89 THR A CA 1
ATOM 662 C C . THR A 1 101 ? 6.153 6.552 12.272 1.00 36.00 89 THR A C 1
ATOM 663 O O . THR A 1 101 ? 5.743 5.428 11.976 1.00 35.98 89 THR A O 1
ATOM 667 N N . SER A 1 102 ? 5.571 7.328 13.200 1.00 37.26 90 SER A N 1
ATOM 668 C CA . SER A 1 102 ? 4.323 6.920 13.865 1.00 38.50 90 SER A CA 1
ATOM 669 C C . SER A 1 102 ? 3.150 6.762 12.888 1.00 38.06 90 SER A C 1
ATOM 670 O O . SER A 1 102 ? 2.271 5.921 13.103 1.00 38.70 90 SER A O 1
ATOM 673 N N . THR A 1 103 ? 3.108 7.543 11.808 1.00 36.29 91 THR A N 1
ATOM 674 C CA . THR A 1 103 ? 1.934 7.449 10.962 1.00 35.42 91 THR A CA 1
ATOM 675 C C . THR A 1 103 ? 2.083 6.312 9.989 1.00 34.32 91 THR A C 1
ATOM 676 O O . THR A 1 103 ? 1.301 5.358 10.034 1.00 35.40 91 THR A O 1
ATOM 680 N N . LEU A 1 104 ? 3.093 6.380 9.124 1.00 32.83 92 LEU A N 1
ATOM 681 C CA . LEU A 1 104 ? 3.218 5.411 8.051 1.00 31.55 92 LEU A CA 1
ATOM 682 C C . LEU A 1 104 ? 4.270 4.321 8.291 1.00 31.57 92 LEU A C 1
ATOM 683 O O . LEU A 1 104 ? 4.708 3.675 7.342 1.00 31.74 92 LEU A O 1
ATOM 688 N N . ASN A 1 105 ? 4.674 4.137 9.540 1.00 30.94 93 ASN A N 1
ATOM 689 C CA . ASN A 1 105 ? 5.581 3.059 9.940 1.00 31.71 93 ASN A CA 1
ATOM 690 C C . ASN A 1 105 ? 6.892 2.987 9.144 1.00 31.22 93 ASN A C 1
ATOM 691 O O . ASN A 1 105 ? 7.473 1.898 8.970 1.00 32.38 93 ASN A O 1
ATOM 696 N N . GLY A 1 106 ? 7.335 4.126 8.604 1.00 29.25 94 GLY A N 1
ATOM 697 C CA . GLY A 1 106 ? 8.608 4.196 7.946 1.00 27.73 94 GLY A CA 1
ATOM 698 C C . GLY A 1 106 ? 8.518 3.958 6.452 1.00 27.25 94 GLY A C 1
ATOM 699 O O . GLY A 1 106 ? 9.541 3.950 5.770 1.00 27.27 94 GLY A O 1
ATOM 700 N N . LEU A 1 107 ? 7.320 3.750 5.932 1.00 27.98 95 LEU A N 1
ATOM 701 C CA . LEU A 1 107 ? 7.191 3.531 4.483 1.00 28.57 95 LEU A CA 1
ATOM 702 C C . LEU A 1 107 ? 7.513 4.792 3.720 1.00 27.59 95 LEU A C 1
ATOM 703 O O . LEU A 1 107 ? 8.084 4.762 2.585 1.00 27.43 95 LEU A O 1
ATOM 708 N N . ASP A 1 108 ? 7.114 5.923 4.303 1.00 26.23 96 ASP A N 1
ATOM 709 C CA . ASP A 1 108 ? 7.481 7.199 3.741 1.00 26.04 96 ASP A CA 1
ATOM 710 C C . ASP A 1 108 ? 9.000 7.370 3.770 1.00 25.82 96 ASP A C 1
ATOM 711 O O . ASP A 1 108 ? 9.603 7.738 2.742 1.00 24.42 96 ASP A O 1
ATOM 716 N N . SER A 1 109 ? 9.609 7.071 4.915 1.00 23.31 97 SER A N 1
ATOM 717 C CA . SER A 1 109 ? 11.067 7.092 5.042 1.00 24.92 97 SER A CA 1
ATOM 718 C C . SER A 1 109 ? 11.760 6.219 3.986 1.00 24.06 97 SER A C 1
ATOM 719 O O . SER A 1 109 ? 12.719 6.661 3.352 1.00 24.19 97 SER A O 1
ATOM 722 N N . LEU A 1 110 ? 11.244 5.002 3.778 1.00 24.98 98 LEU A N 1
ATOM 723 C CA . LEU A 1 110 ? 11.888 4.045 2.881 1.00 24.88 98 LEU A CA 1
ATOM 724 C C . LEU A 1 110 ? 11.822 4.570 1.457 1.00 26.47 98 LEU A C 1
ATOM 725 O O . LEU A 1 110 ? 12.823 4.573 0.763 1.00 26.74 98 LEU A O 1
ATOM 730 N N . PHE A 1 111 ? 10.648 4.991 1.020 1.00 27.00 99 PHE A N 1
ATOM 731 C CA . PHE A 1 111 ? 10.527 5.468 -0.383 1.00 27.62 99 PHE A CA 1
ATOM 732 C C . PHE A 1 111 ? 11.404 6.714 -0.643 1.00 28.39 99 PHE A C 1
ATOM 733 O O . PHE A 1 111 ? 12.005 6.837 -1.730 1.00 31.30 99 PHE A O 1
ATOM 741 N N . SER A 1 112 ? 11.460 7.631 0.335 1.00 29.66 100 SER A N 1
ATOM 742 C CA . SER A 1 112 ? 12.247 8.870 0.272 1.00 29.89 100 SER A CA 1
ATOM 743 C C . SER A 1 112 ? 13.722 8.635 0.150 1.00 29.17 100 SER A C 1
ATOM 744 O O . SER A 1 112 ? 14.453 9.510 -0.298 1.00 30.13 100 SER A O 1
ATOM 747 N N . ILE A 1 113 ? 14.190 7.484 0.633 1.00 27.66 101 ILE A N 1
ATOM 748 C CA . ILE A 1 113 ? 15.596 7.153 0.605 1.00 27.39 101 ILE A CA 1
ATOM 749 C C . ILE A 1 113 ? 15.936 6.218 -0.534 1.00 27.57 101 ILE A C 1
ATOM 750 O O . ILE A 1 113 ? 16.887 6.500 -1.234 1.00 28.83 101 ILE A O 1
ATOM 755 N N . VAL A 1 114 ? 15.181 5.115 -0.730 1.00 27.42 102 VAL A N 1
ATOM 756 C CA . VAL A 1 114 ? 15.635 4.059 -1.615 1.00 26.65 102 VAL A CA 1
ATOM 757 C C . VAL A 1 114 ? 15.414 4.442 -3.078 1.00 26.04 102 VAL A C 1
ATOM 758 O O . VAL A 1 114 ? 16.212 4.065 -3.948 1.00 27.69 102 VAL A O 1
ATOM 762 N N . GLN A 1 115 ? 14.412 5.283 -3.335 1.00 25.86 103 GLN A N 1
ATOM 763 C CA . GLN A 1 115 ? 13.963 5.564 -4.721 1.00 26.47 103 GLN A CA 1
ATOM 764 C C . GLN A 1 115 ? 14.753 6.698 -5.417 1.00 26.36 103 GLN A C 1
ATOM 765 O O . GLN A 1 115 ? 14.219 7.472 -6.226 1.00 26.79 103 GLN A O 1
ATOM 771 N N . MET A 1 116 ? 16.025 6.808 -5.062 1.00 26.88 104 MET A N 1
ATOM 772 C CA . MET A 1 116 ? 16.908 7.800 -5.682 1.00 27.22 104 MET A CA 1
ATOM 773 C C . MET A 1 116 ? 16.963 7.620 -7.175 1.00 28.07 104 MET A C 1
ATOM 774 O O . MET A 1 116 ? 17.190 6.522 -7.661 1.00 26.73 104 MET A O 1
ATOM 779 N N . PRO A 1 117 ? 16.748 8.695 -7.925 1.00 29.98 105 PRO A N 1
ATOM 780 C CA . PRO A 1 117 ? 16.870 8.588 -9.371 1.00 29.27 105 PRO A CA 1
ATOM 781 C C . PRO A 1 117 ? 18.284 8.272 -9.846 1.00 29.04 105 PRO A C 1
ATOM 782 O O . PRO A 1 117 ? 19.257 8.460 -9.106 1.00 27.99 105 PRO A O 1
ATOM 786 N N . GLY A 1 118 ? 18.388 7.922 -11.132 1.00 29.35 106 GLY A N 1
ATOM 787 C CA . GLY A 1 118 ? 19.669 7.564 -11.743 1.00 29.21 106 GLY A CA 1
ATOM 788 C C . GLY A 1 118 ? 20.700 8.669 -11.568 1.00 29.03 106 GLY A C 1
ATOM 789 O O . GLY A 1 118 ? 20.389 9.840 -11.750 1.00 30.27 106 GLY A O 1
ATOM 790 N N . GLY A 1 119 ? 21.921 8.288 -11.197 1.00 28.04 107 GLY A N 1
ATOM 791 C CA . GLY A 1 119 ? 23.028 9.223 -11.024 1.00 27.11 107 GLY A CA 1
ATOM 792 C C . GLY A 1 119 ? 23.544 9.273 -9.586 1.00 27.06 107 GLY A C 1
ATOM 793 O O . GLY A 1 119 ? 24.746 9.419 -9.353 1.00 26.25 107 GLY A O 1
ATOM 794 N N . VAL A 1 120 ? 22.637 9.187 -8.634 1.00 26.63 108 VAL A N 1
ATOM 795 C CA . VAL A 1 120 ? 22.986 9.373 -7.220 1.00 26.46 108 VAL A CA 1
ATOM 796 C C . VAL A 1 120 ? 22.376 8.265 -6.336 1.00 27.64 108 VAL A C 1
ATOM 797 O O . VAL A 1 120 ? 21.234 8.359 -5.889 1.00 28.31 108 VAL A O 1
ATOM 801 N N . PRO A 1 121 ? 23.167 7.257 -5.991 1.00 27.39 109 PRO A N 1
ATOM 802 C CA . PRO A 1 121 ? 22.672 6.153 -5.162 1.00 27.39 109 PRO A CA 1
ATOM 803 C C . PRO A 1 121 ? 22.814 6.426 -3.706 1.00 27.67 109 PRO A C 1
ATOM 804 O O . PRO A 1 121 ? 23.737 7.134 -3.314 1.00 28.19 109 PRO A O 1
ATOM 808 N N . VAL A 1 122 ? 21.880 5.878 -2.923 1.00 27.13 110 VAL A N 1
ATOM 809 C CA . VAL A 1 122 ? 22.035 5.663 -1.523 1.00 26.95 110 VAL A CA 1
ATOM 810 C C . VAL A 1 122 ? 21.875 4.181 -1.303 1.00 27.01 110 VAL A C 1
ATOM 811 O O . VAL A 1 122 ? 20.903 3.568 -1.795 1.00 25.11 110 VAL A O 1
ATOM 815 N N . ALA A 1 123 ? 22.764 3.648 -0.484 1.00 26.69 111 ALA A N 1
ATOM 816 C CA . ALA A 1 123 ? 22.721 2.245 -0.058 1.00 27.51 111 ALA A CA 1
ATOM 817 C C . ALA A 1 123 ? 21.715 2.110 1.050 1.00 26.59 111 ALA A C 1
ATOM 818 O O . ALA A 1 123 ? 21.994 2.447 2.216 1.00 27.29 111 ALA A O 1
ATOM 820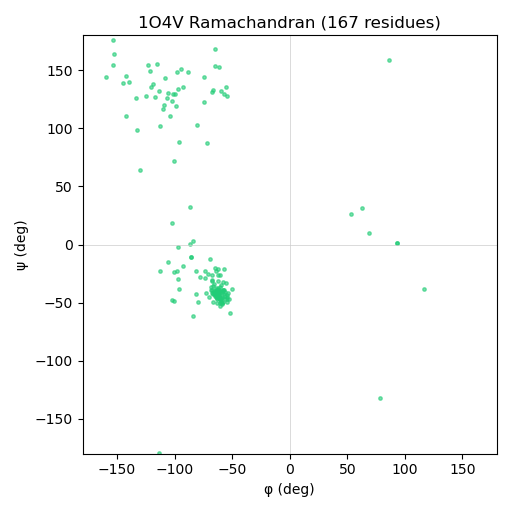 N N . THR A 1 124 ? 20.540 1.592 0.729 1.00 25.77 112 THR A N 1
ATOM 821 C CA . THR A 1 124 ? 19.430 1.637 1.684 1.00 25.18 112 THR A CA 1
ATOM 822 C C . THR A 1 124 ? 19.323 0.322 2.450 1.00 24.84 112 THR A C 1
ATOM 823 O O . THR A 1 124 ? 19.417 -0.766 1.878 1.00 23.68 112 THR A O 1
ATOM 827 N N . VAL A 1 125 ? 19.175 0.404 3.760 1.00 24.73 113 VAL A N 1
ATOM 828 C CA . VAL A 1 125 ? 18.877 -0.786 4.543 1.00 25.98 113 VAL A CA 1
ATOM 829 C C . VAL A 1 125 ? 17.482 -0.714 5.164 1.00 26.26 113 VAL A C 1
ATOM 830 O O . VAL A 1 125 ? 16.744 0.237 4.928 1.00 26.03 113 VAL A O 1
ATOM 834 N N . ALA A 1 126 ? 17.115 -1.749 5.922 1.00 26.08 114 ALA A N 1
ATOM 835 C CA . ALA A 1 126 ? 15.764 -1.912 6.438 1.00 25.91 114 ALA A CA 1
ATOM 836 C C . ALA A 1 126 ? 15.328 -0.779 7.362 1.00 26.14 114 ALA A C 1
ATOM 837 O O . ALA A 1 126 ? 16.150 -0.170 8.026 1.00 25.10 114 ALA A O 1
ATOM 839 N N . ILE A 1 127 ? 14.018 -0.554 7.406 1.00 26.31 115 ILE A N 1
ATOM 840 C CA . ILE A 1 127 ? 13.460 0.454 8.276 1.00 26.06 115 ILE A CA 1
ATOM 841 C C . ILE A 1 127 ? 13.949 0.155 9.716 1.00 25.23 115 ILE A C 1
ATOM 842 O O . ILE A 1 127 ? 13.863 -0.986 10.236 1.00 24.45 115 ILE A O 1
ATOM 847 N N . ASN A 1 128 ? 14.504 1.201 10.318 1.00 26.14 116 ASN A N 1
ATOM 848 C CA . ASN A 1 128 ? 14.976 1.207 11.698 1.00 26.23 116 ASN A CA 1
ATOM 849 C C . ASN A 1 128 ? 16.214 0.331 11.952 1.00 27.17 116 ASN A C 1
ATOM 850 O O . ASN A 1 128 ? 16.627 0.161 13.115 1.00 27.00 116 ASN A O 1
ATOM 855 N N . ASN A 1 129 ? 16.843 -0.165 10.892 1.00 27.02 117 ASN A N 1
ATOM 856 C CA . ASN A 1 129 ? 17.951 -1.122 11.062 1.00 26.95 117 ASN A CA 1
ATOM 857 C C . ASN A 1 129 ? 19.328 -0.464 10.911 1.00 26.51 117 ASN A C 1
ATOM 858 O O . ASN A 1 129 ? 20.073 -0.700 9.949 1.00 23.43 117 ASN A O 1
ATOM 863 N N . ALA A 1 130 ? 19.662 0.328 11.930 1.00 25.27 118 ALA A N 1
ATOM 864 C CA . ALA A 1 130 ? 20.941 1.016 11.968 1.00 25.89 118 ALA A CA 1
ATOM 865 C C . ALA A 1 130 ? 22.060 0.020 12.285 1.00 26.02 118 ALA A C 1
ATOM 866 O O . ALA A 1 130 ? 23.214 0.240 11.932 1.00 26.86 118 ALA A O 1
ATOM 868 N N . LYS A 1 131 ? 21.745 -1.052 13.015 1.00 25.22 119 LYS A N 1
ATOM 869 C CA . LYS A 1 131 ? 22.710 -2.116 13.204 1.00 25.77 119 LYS A CA 1
ATOM 870 C C . LYS A 1 131 ? 23.235 -2.593 11.826 1.00 25.21 119 LYS A C 1
ATOM 871 O O . LYS A 1 131 ? 24.443 -2.647 11.617 1.00 25.76 119 LYS A O 1
ATOM 877 N N . ASN A 1 132 ? 22.342 -2.830 10.858 1.00 26.47 120 ASN A N 1
ATOM 878 C CA . ASN A 1 132 ? 22.770 -3.274 9.527 1.00 26.23 120 ASN A CA 1
ATOM 879 C C . ASN A 1 132 ? 23.550 -2.224 8.722 1.00 26.19 120 ASN A C 1
ATOM 880 O O . ASN A 1 132 ? 24.394 -2.563 7.896 1.00 25.81 120 ASN A O 1
ATOM 885 N N . ALA A 1 133 ? 23.249 -0.949 8.950 1.00 26.45 121 ALA A N 1
ATOM 886 C CA . ALA A 1 133 ? 24.040 0.136 8.326 1.00 25.84 121 ALA A CA 1
ATOM 887 C C . ALA A 1 133 ? 25.492 0.058 8.873 1.00 25.90 121 ALA A C 1
ATOM 888 O O . ALA A 1 133 ? 26.456 0.200 8.135 1.00 25.83 121 ALA A O 1
ATOM 890 N N . GLY A 1 134 ? 25.639 -0.211 10.164 1.00 24.98 122 GLY A N 1
ATOM 891 C CA . GLY A 1 134 ? 26.966 -0.439 10.785 1.00 25.86 122 GLY A CA 1
ATOM 892 C C . GLY A 1 134 ? 27.729 -1.613 10.161 1.00 25.95 122 GLY A C 1
ATOM 893 O O . GLY A 1 134 ? 28.919 -1.508 9.807 1.00 25.65 122 GLY A O 1
ATOM 894 N N . ILE A 1 135 ? 27.064 -2.768 10.069 1.00 25.76 123 ILE A N 1
ATOM 895 C CA . ILE A 1 135 ? 27.667 -3.947 9.455 1.00 24.81 123 ILE A CA 1
ATOM 896 C C . ILE A 1 135 ? 28.022 -3.696 7.975 1.00 24.73 123 ILE A C 1
ATOM 897 O O . ILE A 1 135 ? 29.078 -4.105 7.525 1.00 24.54 123 ILE A O 1
ATOM 902 N N . LEU A 1 136 ? 27.168 -3.010 7.227 1.00 25.99 124 LEU A N 1
ATOM 903 C CA . LEU A 1 136 ? 27.425 -2.718 5.802 1.00 25.66 124 LEU A CA 1
ATOM 904 C C . LEU A 1 136 ? 28.634 -1.799 5.669 1.00 25.65 124 LEU A C 1
ATOM 905 O O . LEU A 1 136 ? 29.494 -2.021 4.840 1.00 26.16 124 LEU A O 1
ATOM 910 N N . ALA A 1 137 ? 28.700 -0.783 6.525 1.00 25.63 125 ALA A N 1
ATOM 911 C CA . ALA A 1 137 ? 29.858 0.113 6.570 1.00 24.88 125 ALA A CA 1
ATOM 912 C C . ALA A 1 137 ? 31.123 -0.720 6.803 1.00 25.09 125 ALA A C 1
ATOM 913 O O . ALA A 1 137 ? 32.120 -0.530 6.124 1.00 25.86 125 ALA A O 1
ATOM 915 N N . ALA A 1 138 ? 31.077 -1.680 7.730 1.00 25.38 126 ALA A N 1
ATOM 916 C CA . ALA A 1 138 ? 32.227 -2.559 7.975 1.00 25.35 126 ALA A CA 1
ATOM 917 C C . ALA A 1 138 ? 32.608 -3.409 6.751 1.00 25.94 126 ALA A C 1
ATOM 918 O O . ALA A 1 138 ? 33.778 -3.525 6.422 1.00 26.04 126 ALA A O 1
ATOM 920 N N . SER A 1 139 ? 31.609 -3.997 6.093 1.00 25.17 127 SER A N 1
ATOM 921 C CA . SER A 1 139 ? 31.832 -4.786 4.871 1.00 26.17 127 SER A CA 1
ATOM 922 C C . SER A 1 139 ? 32.482 -3.947 3.785 1.00 24.44 127 SER A C 1
ATOM 923 O O . SER A 1 139 ? 33.400 -4.417 3.110 1.00 24.41 127 SER A O 1
ATOM 926 N N . ILE A 1 140 ? 32.026 -2.705 3.643 1.00 24.58 128 ILE A N 1
ATOM 927 C CA . ILE A 1 140 ? 32.640 -1.724 2.693 1.00 25.48 128 ILE A CA 1
ATOM 928 C C . ILE A 1 140 ? 34.072 -1.435 3.096 1.00 25.07 128 ILE A C 1
ATOM 929 O O . ILE A 1 140 ? 34.961 -1.587 2.286 1.00 26.60 128 ILE A O 1
ATOM 934 N N . LEU A 1 141 ? 34.301 -1.100 4.373 1.00 25.52 129 LEU A N 1
ATOM 935 C CA . LEU A 1 141 ? 35.649 -0.825 4.852 1.00 25.68 129 LEU A CA 1
ATOM 936 C C . LEU A 1 141 ? 36.555 -2.034 4.653 1.00 25.75 129 LEU A C 1
ATOM 937 O O . LEU A 1 141 ? 37.734 -1.886 4.314 1.00 26.50 129 LEU A O 1
ATOM 942 N N . GLY A 1 142 ? 35.988 -3.228 4.797 1.00 26.40 130 GLY A N 1
ATOM 943 C CA . GLY A 1 142 ? 36.725 -4.481 4.717 1.00 26.30 130 GLY A CA 1
ATOM 944 C C . GLY A 1 142 ? 37.382 -4.765 3.395 1.00 27.28 130 GLY A C 1
ATOM 945 O O . GLY A 1 142 ? 38.343 -5.527 3.350 1.00 27.72 130 GLY A O 1
ATOM 946 N N . ILE A 1 143 ? 36.927 -4.141 2.318 1.00 27.06 131 ILE A N 1
ATOM 947 C CA . ILE A 1 143 ? 37.631 -4.337 1.043 1.00 28.43 131 ILE A CA 1
ATOM 948 C C . ILE A 1 143 ? 39.004 -3.648 1.021 1.00 27.84 131 ILE A C 1
ATOM 949 O O . ILE A 1 143 ? 39.885 -4.054 0.287 1.00 28.49 131 ILE A O 1
ATOM 954 N N . LYS A 1 144 ? 39.150 -2.604 1.826 1.00 28.33 132 LYS A N 1
ATOM 955 C CA . LYS A 1 144 ? 40.383 -1.835 1.950 1.00 28.67 132 LYS A CA 1
ATOM 956 C C . LYS A 1 144 ? 41.239 -2.284 3.141 1.00 28.43 132 LYS A C 1
ATOM 957 O O . LYS A 1 144 ? 42.467 -2.306 3.047 1.00 28.06 132 LYS A O 1
ATOM 963 N N . TYR A 1 145 ? 40.587 -2.617 4.253 1.00 27.85 133 TYR A N 1
ATOM 964 C CA . TYR A 1 145 ? 41.257 -2.954 5.515 1.00 28.04 133 TYR A CA 1
ATOM 965 C C . TYR A 1 145 ? 41.044 -4.436 5.856 1.00 28.80 133 TYR A C 1
ATOM 966 O O . TYR A 1 145 ? 39.967 -4.806 6.325 1.00 28.45 133 TYR A O 1
ATOM 975 N N . PRO A 1 146 ? 42.055 -5.273 5.605 1.00 28.85 134 PRO A N 1
ATOM 976 C CA . PRO A 1 146 ? 41.949 -6.709 5.853 1.00 29.27 134 PRO A CA 1
ATOM 977 C C . PRO A 1 146 ? 41.549 -7.049 7.279 1.00 29.18 134 PRO A C 1
ATOM 978 O O . PRO A 1 146 ? 40.839 -8.032 7.481 1.00 29.97 134 PRO A O 1
ATOM 982 N N . GLU A 1 147 ? 41.971 -6.243 8.250 1.00 29.00 135 GLU A N 1
ATOM 983 C CA . GLU A 1 147 ? 41.587 -6.474 9.639 1.00 29.91 135 GLU A CA 1
ATOM 984 C C . GLU A 1 147 ? 40.086 -6.401 9.844 1.00 29.04 135 GLU A C 1
ATOM 985 O O . GLU A 1 147 ? 39.520 -7.192 10.594 1.00 28.23 135 GLU A O 1
ATOM 991 N N . ILE A 1 148 ? 39.448 -5.457 9.159 1.00 28.71 136 ILE A N 1
ATOM 992 C CA . ILE A 1 148 ? 38.011 -5.279 9.242 1.00 28.33 136 ILE A CA 1
ATOM 993 C C . ILE A 1 148 ? 37.312 -6.421 8.508 1.00 28.68 136 ILE A C 1
ATOM 994 O O . ILE A 1 148 ? 36.327 -6.950 9.014 1.00 29.37 136 ILE A O 1
ATOM 999 N N . ALA A 1 149 ? 37.808 -6.820 7.338 1.00 28.23 137 ALA A N 1
ATOM 1000 C CA . ALA A 1 149 ? 37.228 -7.982 6.656 1.00 28.86 137 ALA A CA 1
ATOM 1001 C C . ALA A 1 149 ? 37.202 -9.197 7.605 1.00 29.64 137 ALA A C 1
ATOM 1002 O O . ALA A 1 149 ? 36.192 -9.927 7.673 1.00 30.70 137 ALA A O 1
ATOM 1004 N N . ARG A 1 150 ? 38.283 -9.386 8.357 1.00 29.99 138 ARG A N 1
ATOM 1005 C CA . ARG A 1 150 ? 38.384 -10.503 9.300 1.00 30.33 138 ARG A CA 1
ATOM 1006 C C . ARG A 1 150 ? 37.342 -10.381 10.382 1.00 29.20 138 ARG A C 1
ATOM 1007 O O . ARG A 1 150 ? 36.707 -11.359 10.731 1.00 28.36 138 ARG A O 1
ATOM 1015 N N . LYS A 1 151 ? 37.130 -9.169 10.878 1.00 29.18 139 LYS A N 1
ATOM 1016 C CA . LYS A 1 151 ? 36.127 -8.917 11.930 1.00 29.17 139 LYS A CA 1
ATOM 1017 C C . LYS A 1 151 ? 34.714 -9.228 11.421 1.00 28.53 139 LYS A C 1
ATOM 1018 O O . LYS A 1 151 ? 33.870 -9.764 12.134 1.00 26.25 139 LYS A O 1
ATOM 1024 N N . VAL A 1 152 ? 34.445 -8.916 10.165 1.00 28.14 140 VAL A N 1
ATOM 1025 C CA . VAL A 1 152 ? 33.123 -9.236 9.626 1.00 28.67 140 VAL A CA 1
ATOM 1026 C C . VAL A 1 152 ? 32.944 -10.741 9.456 1.00 28.28 140 VAL A C 1
ATOM 1027 O O . VAL A 1 152 ? 31.900 -11.278 9.820 1.00 27.66 140 VAL A O 1
ATOM 1031 N N . LYS A 1 153 ? 33.952 -11.416 8.910 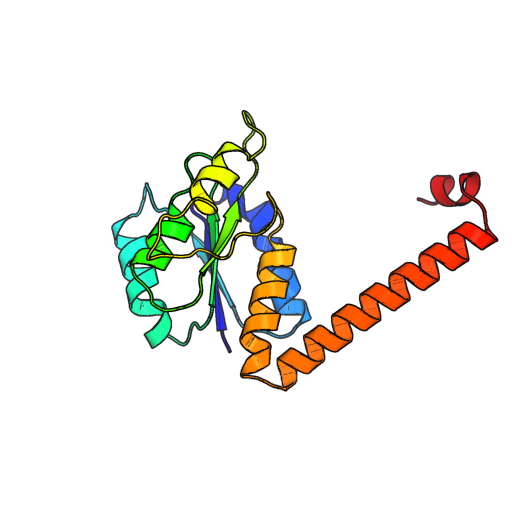1.00 28.54 141 LYS A N 1
ATOM 1032 C CA . LYS A 1 153 ? 33.922 -12.876 8.808 1.00 28.78 141 LYS A CA 1
ATOM 1033 C C . LYS A 1 153 ? 33.666 -13.512 10.181 1.00 28.58 141 LYS A C 1
ATOM 1034 O O . LYS A 1 153 ? 32.826 -14.416 10.327 1.00 27.78 141 LYS A O 1
ATOM 1040 N N . GLU A 1 154 ? 34.394 -13.029 11.180 1.00 27.83 142 GLU A N 1
ATOM 1041 C CA . GLU A 1 154 ? 34.293 -13.569 12.535 1.00 28.58 142 GLU A CA 1
ATOM 1042 C C . GLU A 1 154 ? 32.891 -13.328 13.120 1.00 27.79 142 GLU A C 1
ATOM 1043 O O . GLU A 1 154 ? 32.332 -14.175 13.829 1.00 27.56 142 GLU A O 1
ATOM 1049 N N . TYR A 1 155 ? 32.335 -12.161 12.840 1.00 27.08 143 TYR A N 1
ATOM 1050 C CA . TYR A 1 155 ? 30.980 -11.812 13.274 1.00 26.33 143 TYR A CA 1
ATOM 1051 C C . TYR A 1 155 ? 29.958 -12.792 12.697 1.00 25.63 143 TYR A C 1
ATOM 1052 O O . TYR A 1 155 ? 29.069 -13.272 13.397 1.00 23.79 143 TYR A O 1
ATOM 1061 N N . LYS A 1 156 ? 30.084 -13.069 11.398 1.00 24.39 144 LYS A N 1
ATOM 1062 C CA . LYS A 1 156 ? 29.187 -14.028 10.729 1.00 24.97 144 LYS A CA 1
ATOM 1063 C C . LYS A 1 156 ? 29.287 -15.460 11.289 1.00 25.34 144 LYS A C 1
ATOM 1064 O O . LYS A 1 156 ? 28.256 -16.151 11.393 1.00 24.26 144 LYS A O 1
ATOM 1070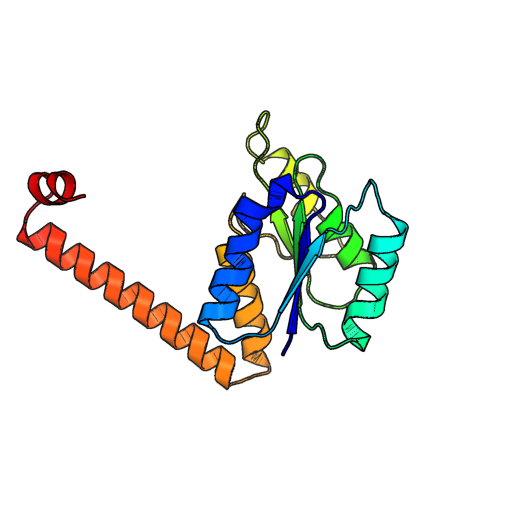 N N . GLU A 1 157 ? 30.508 -15.882 11.644 1.00 25.31 145 GLU A N 1
ATOM 1071 C CA . GLU A 1 157 ? 30.728 -17.186 12.292 1.00 26.33 145 GLU A CA 1
ATOM 1072 C C . GLU A 1 157 ? 30.106 -17.192 13.694 1.00 25.85 145 GLU A C 1
ATOM 1073 O O . GLU A 1 157 ? 29.465 -18.173 14.098 1.00 24.53 145 GLU A O 1
ATOM 1079 N N . ARG A 1 158 ? 30.278 -16.099 14.437 1.00 26.00 146 ARG A N 1
ATOM 1080 C CA . ARG A 1 158 ? 29.635 -16.002 15.749 1.00 26.52 146 ARG A CA 1
ATOM 1081 C C . ARG A 1 158 ? 28.111 -16.104 15.635 1.00 25.54 146 ARG A C 1
ATOM 1082 O O . ARG A 1 158 ? 27.481 -16.838 16.377 1.00 26.51 146 ARG A O 1
ATOM 1090 N N . MET A 1 159 ? 27.511 -15.341 14.723 1.00 25.67 147 MET A N 1
ATOM 1091 C CA . MET A 1 159 ? 26.060 -15.402 14.503 1.00 25.16 147 MET A CA 1
ATOM 1092 C C . MET A 1 159 ? 25.610 -16.801 14.180 1.00 23.96 147 MET A C 1
ATOM 1093 O O . MET A 1 159 ? 24.582 -17.247 14.650 1.00 24.99 147 MET A O 1
ATOM 1098 N N . LYS A 1 160 ? 26.378 -17.500 13.367 1.00 23.27 148 LYS A N 1
ATOM 1099 C CA . LYS A 1 160 ? 26.105 -18.901 13.050 1.00 23.94 148 LYS A CA 1
ATOM 1100 C C . LYS A 1 160 ? 26.126 -19.781 14.304 1.00 23.64 148 LYS A C 1
ATOM 1101 O O . LYS A 1 160 ? 25.197 -20.526 14.554 1.00 22.81 148 LYS A O 1
ATOM 1107 N N . ARG A 1 161 ? 27.210 -19.706 15.067 1.00 22.77 149 ARG A N 1
ATOM 1108 C CA . ARG A 1 161 ? 27.364 -20.499 16.276 1.00 23.58 149 ARG A CA 1
ATOM 1109 C C . ARG A 1 161 ? 26.213 -20.220 17.238 1.00 22.77 149 ARG A C 1
ATOM 1110 O O . ARG A 1 161 ? 25.704 -21.120 17.896 1.00 24.45 149 ARG A O 1
ATOM 1118 N N . GLU A 1 162 ? 25.796 -18.972 17.320 1.00 22.85 150 GLU A N 1
ATOM 1119 C CA . GLU A 1 162 ? 24.715 -18.576 18.232 1.00 24.63 150 GLU A CA 1
ATOM 1120 C C . GLU A 1 162 ? 23.387 -19.225 17.853 1.00 24.36 150 GLU A C 1
ATOM 1121 O O . GLU A 1 162 ? 22.678 -19.713 18.712 1.00 25.22 150 GLU A O 1
ATOM 1127 N N . VAL A 1 163 ? 23.065 -19.237 16.567 1.00 24.39 151 VAL A N 1
ATOM 1128 C CA . VAL A 1 163 ? 21.884 -19.958 16.085 1.00 24.02 151 VAL A CA 1
ATOM 1129 C C . VAL A 1 163 ? 21.968 -21.468 16.307 1.00 24.39 151 VAL A C 1
ATOM 1130 O O . VAL A 1 163 ? 21.018 -22.095 16.808 1.00 24.45 151 VAL A O 1
ATOM 1134 N N . LEU A 1 164 ? 23.126 -22.058 16.045 1.00 24.67 152 LEU A N 1
ATOM 1135 C CA . LEU A 1 164 ? 23.314 -23.486 16.293 1.00 25.80 152 LEU A CA 1
ATOM 1136 C C . LEU A 1 164 ? 23.063 -23.881 17.744 1.00 25.43 152 LEU A C 1
ATOM 1137 O O . LEU A 1 164 ? 22.445 -24.888 17.992 1.00 25.64 152 LEU A O 1
ATOM 1142 N N . GLU A 1 165 ? 23.494 -23.050 18.683 1.00 25.32 153 GLU A N 1
ATOM 1143 C CA . GLU A 1 165 ? 23.269 -23.281 20.102 1.00 26.72 153 GLU A CA 1
ATOM 1144 C C . GLU A 1 165 ? 21.782 -23.167 20.489 1.00 26.15 153 GLU A C 1
ATOM 1145 O O . GLU A 1 165 ? 21.284 -24.013 21.230 1.00 25.65 153 GLU A O 1
ATOM 1151 N N . LYS A 1 166 ? 21.095 -22.168 19.935 1.00 26.66 154 LYS A N 1
ATOM 1152 C CA . LYS A 1 166 ? 19.661 -22.011 20.124 1.00 26.93 154 LYS A CA 1
ATOM 1153 C C . LYS A 1 166 ? 18.892 -23.200 19.566 1.00 25.38 154 LYS A C 1
ATOM 1154 O O . LYS A 1 166 ? 17.967 -23.704 20.188 1.00 23.66 154 LYS A O 1
ATOM 1160 N N . ALA A 1 167 ? 19.274 -23.645 18.383 1.00 25.91 155 ALA A N 1
ATOM 1161 C CA . ALA A 1 167 ? 18.608 -24.773 17.761 1.00 26.15 155 ALA A CA 1
ATOM 1162 C C . ALA A 1 167 ? 18.767 -26.018 18.584 1.00 26.70 155 ALA A C 1
ATOM 1163 O O . ALA A 1 167 ? 17.821 -26.765 18.767 1.00 26.40 155 ALA A O 1
ATOM 1165 N N . GLN A 1 168 ? 19.974 -26.241 19.111 1.00 27.22 156 GLN A N 1
ATOM 1166 C CA . GLN A 1 168 ? 20.277 -27.406 19.887 1.00 28.36 156 GLN A CA 1
ATOM 1167 C C . GLN A 1 168 ? 19.398 -27.344 21.142 1.00 27.32 156 GLN A C 1
ATOM 1168 O O . GLN A 1 168 ? 18.722 -28.311 21.486 1.00 26.96 156 GLN A O 1
ATOM 1174 N N . ARG A 1 169 ? 19.357 -26.177 21.774 1.00 26.62 157 ARG A N 1
ATOM 1175 C CA . ARG A 1 169 ? 18.540 -26.006 22.996 1.00 26.69 157 ARG A CA 1
ATOM 1176 C C . ARG A 1 169 ? 17.047 -26.272 22.767 1.00 24.75 157 ARG A C 1
ATOM 1177 O O . ARG A 1 169 ? 16.417 -26.996 23.528 1.00 24.78 157 ARG A O 1
ATOM 1190 N N . LEU A 1 170 ? 16.460 -25.675 21.742 1.00 25.59 158 LEU A N 1
ATOM 1191 C CA . LEU A 1 170 ? 15.065 -25.948 21.394 1.00 24.91 158 LEU A CA 1
ATOM 1192 C C . LEU A 1 170 ? 14.782 -27.447 21.181 1.00 25.82 158 LEU A C 1
ATOM 1193 O O . LEU A 1 170 ? 13.767 -27.992 21.653 1.00 25.35 158 LEU A O 1
ATOM 1198 N N . GLU A 1 171 ? 15.695 -28.112 20.478 1.00 26.95 159 GLU A N 1
ATOM 1199 C CA . GLU A 1 171 ? 15.579 -29.547 20.207 1.00 28.58 159 GLU A CA 1
ATOM 1200 C C . GLU A 1 171 ? 15.734 -30.356 21.499 1.00 28.56 159 GLU A C 1
ATOM 1201 O O . GLU A 1 171 ? 15.115 -31.394 21.667 1.00 29.83 159 GLU A O 1
ATOM 1207 N N . GLN A 1 172 ? 16.525 -29.853 22.433 1.00 29.23 160 GLN A N 1
ATOM 1208 C CA . GLN A 1 172 ? 16.728 -30.549 23.709 1.00 29.00 160 GLN A CA 1
ATOM 1209 C C . GLN A 1 172 ? 15.613 -30.330 24.757 1.00 28.87 160 GLN A C 1
ATOM 1210 O O . GLN 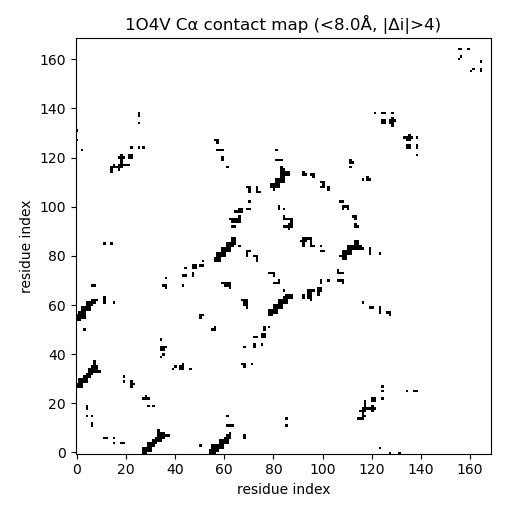A 1 172 ? 15.210 -31.273 25.453 1.00 28.04 160 GLN A O 1
ATOM 1216 N N . ILE A 1 173 ? 15.124 -29.098 24.904 1.00 28.07 161 ILE A N 1
ATOM 1217 C CA . ILE A 1 173 ? 14.145 -28.817 25.981 1.00 27.63 161 ILE A CA 1
ATOM 1218 C C . ILE A 1 173 ? 12.710 -28.641 25.490 1.00 27.50 161 ILE A C 1
ATOM 1219 O O . ILE A 1 173 ? 11.773 -28.685 26.281 1.00 27.80 161 ILE A O 1
ATOM 1224 N N . GLY A 1 174 ? 12.529 -28.446 24.190 1.00 27.01 162 GLY A N 1
ATOM 1225 C CA . GLY A 1 174 ? 11.192 -28.336 23.614 1.00 27.22 162 GLY A CA 1
ATOM 1226 C C . GLY A 1 174 ? 10.659 -26.917 23.675 1.00 27.16 162 GLY A C 1
ATOM 1227 O O . GLY A 1 174 ? 11.096 -26.134 24.528 1.00 28.93 162 GLY A O 1
ATOM 1228 N N . TYR A 1 175 ? 9.677 -26.603 22.830 1.00 25.34 163 TYR A N 1
ATOM 1229 C CA . TYR A 1 175 ? 9.164 -25.243 22.726 1.00 25.69 163 TYR A CA 1
ATOM 1230 C C . TYR A 1 175 ? 8.521 -24.714 24.008 1.00 25.36 163 TYR A C 1
ATOM 1231 O O . TYR A 1 175 ? 8.727 -23.558 24.367 1.00 25.22 163 TYR A O 1
ATOM 1240 N N . LYS A 1 176 ? 7.735 -25.534 24.674 1.00 26.85 164 LYS A N 1
ATOM 1241 C CA . LYS A 1 176 ? 7.097 -25.092 25.909 1.00 28.18 164 LYS A CA 1
ATOM 1242 C C . LYS A 1 176 ? 8.154 -24.520 26.837 1.00 28.76 164 LYS A C 1
ATOM 1243 O O . LYS A 1 176 ? 8.072 -23.366 27.243 1.00 29.47 164 LYS A O 1
ATOM 1247 N N . GLU A 1 177 ? 9.145 -25.340 27.182 1.00 29.33 165 GLU A N 1
ATOM 1248 C CA . GLU A 1 177 ? 10.187 -24.902 28.126 1.00 29.82 165 GLU A CA 1
ATOM 1249 C C . GLU A 1 177 ? 11.050 -23.794 27.564 1.00 29.15 165 GLU A C 1
ATOM 1250 O O . GLU A 1 177 ? 11.442 -22.863 28.271 1.00 28.62 165 GLU A O 1
ATOM 1256 N N . TYR A 1 178 ? 11.328 -23.840 26.268 1.00 28.48 166 TYR A N 1
ATOM 1257 C CA . TYR A 1 178 ? 12.136 -22.783 25.690 1.00 28.93 166 TYR A CA 1
ATOM 1258 C C . TYR A 1 178 ? 11.448 -21.432 25.924 1.00 30.97 166 TYR A C 1
ATOM 1259 O O . TYR A 1 178 ? 12.090 -20.453 26.326 1.00 30.95 166 TYR A O 1
ATOM 1268 N N . LEU A 1 179 ? 10.140 -21.388 25.660 1.00 32.88 167 LEU A N 1
ATOM 1269 C CA . LEU A 1 179 ? 9.356 -20.157 25.816 1.00 34.56 167 LEU A CA 1
ATOM 1270 C C . LEU A 1 179 ? 9.236 -19.731 27.290 1.00 37.56 167 LEU A C 1
ATOM 1271 O O . LEU A 1 179 ? 9.313 -18.545 27.591 1.00 38.10 167 LEU A O 1
ATOM 1276 N N . ASN A 1 180 ? 9.070 -20.690 28.183 1.00 40.69 168 ASN A N 1
ATOM 1277 C CA . ASN A 1 180 ? 9.011 -20.401 29.636 1.00 44.17 168 ASN A CA 1
ATOM 1278 C C . ASN A 1 180 ? 10.274 -19.751 30.198 1.00 46.46 168 ASN A C 1
ATOM 1279 O O . ASN A 1 180 ? 10.232 -19.070 31.220 1.00 47.10 168 ASN A O 1
ATOM 1284 N N . GLN A 1 181 ? 11.405 -19.998 29.549 1.00 48.89 169 GLN A N 1
ATOM 1285 C CA . GLN A 1 181 ? 12.685 -19.449 29.989 1.00 50.73 169 GLN A CA 1
ATOM 1286 C C . GLN A 1 181 ? 13.010 -18.196 29.195 1.00 52.01 169 GLN A C 1
ATOM 1287 O O . GLN A 1 181 ? 13.773 -17.341 29.648 1.00 52.74 169 GLN A O 1
ATOM 1293 N N . LYS A 1 182 ? 12.405 -18.092 28.013 1.00 53.36 170 LYS A N 1
ATOM 1294 C CA . LYS A 1 182 ? 12.498 -16.908 27.165 1.00 54.13 170 LYS A CA 1
ATOM 1295 C C . LYS A 1 182 ? 11.520 -15.858 27.687 1.00 54.49 170 LYS A C 1
ATOM 1296 O O . LYS A 1 182 ? 11.929 -14.826 28.212 1.00 54.94 170 LYS A O 1
#

Solvent-accessible surface area: 9614 Å² total; per-residue (Å²): 53,114,0,0,0,0,1,14,31,100,84,10,75,88,21,0,93,66,0,8,85,8,0,105,98,5,58,6,83,63,52,63,42,84,0,8,15,113,173,53,70,123,103,10,103,113,22,1,94,66,0,97,94,122,38,5,37,0,0,0,0,0,10,35,16,62,1,83,3,0,6,83,0,12,60,43,14,133,20,58,4,0,0,0,0,12,122,22,116,110,105,93,0,90,39,0,46,123,41,0,66,134,50,103,88,77,45,107,14,40,37,22,56,58,49,44,0,99,64,0,0,31,57,0,0,50,51,5,9,162,130,40,77,84,6,27,135,83,15,140,94,15,121,96,86,79,114,120,82,96,110,91,128,42,112,94,80,146,146,66,31,155,107,69,35,108,114,106,183

B-factor: mean 30.7, std 7.35, range [18.8, 64.33]

Nearest PDB structures (foldseek):
  1o4v-assembly1_A  TM=1.006E+00  e=1.049E-33  Thermotoga maritima
  3lp6-assembly1_C  TM=9.866E-01  e=5.955E-22  Mycobacterium tuberculosis
  3ors-assembly1_C  TM=9.771E-01  e=6.354E-22  Staphylococcus aureus subsp. aureus str. Newman
  5clh-assembly1_A  TM=9.887E-01  e=2.044E-21  Acetobacter aceti 1023
  4zc8-assembly1_A  TM=9.883E-01  e=3.017E-21  Acetobacter aceti 1023

Sequence (169 aa):
PRVGIIMGSDSDLPVMKQAAEILEEFGIDYEITIVSAHRTPDRMFEYAKNAEERGIEVIIAGAGGAAHLPGMVASITHLPVIGVPVKTSTLNGLDSLFSIVQMPGGVPVATVAINNAKNAGILAASILGIKYPEIARKVKEYKERMKREVLEKAQRLEQIGYKEYLNQK

CATH classification: 3.40.50.1970

Secondary structure (DSSP, 8-state):
-EEEEEES-GGGHHHHHHHHHHHHHTT-EEEEEE--TTT-HHHHHHHHHHTTTTT--EEEEEEESS--HHHHHHHH-SS-EEEEEEPPTTTTTHHHHHHHHTPPTT---EE--TT-HHHHHHHHHHHHHTT-HHHHHHHHHHHHHHHHHHHHHHHHHHHHHHHHHHHH-

Foldseek 3Di:
DEEEEEEADCVLVVLQVLLVVLCVLLVHHYDYDYDHCVPHVVSLLVCLQCCVVVPHQEYEYEAEALGQSQQVSQVRHPHAYEYAQEQDPPPGRPNSQCNQCVDDPPGGHRYDDHSPNNVVNLVVLVVVCVVPVSSVVSSVVVVVVVVVVVVVVVVVCVVPPDVVVVVVD

InterPro domains:
  IPR000031 PurE domain [PF00731] (3-149)
  IPR000031 PurE domain [SM01001] (2-151)
  IPR000031 PurE domain [TIGR01162] (4-158)
  IPR024694 PurE, prokaryotic type [PIRSF001338] (2-160)
  IPR024694 PurE, prokaryotic type [PTHR23046] (2-158)
  IPR033747 Class I PurE [MF_01929] (4-155)

Organism: Thermotoga maritima (strain ATCC 43589 / DSM 3109 / JCM 10099 / NBRC 100826 / MSB8) (NCBI:txid243274)

Radius of gyration: 17.89 Å; Cα contacts (8 Å, |Δi|>4): 322; chains: 1; bounding box: 40×55×42 Å